Protein AF-A0A6B2V1Q0-F1 (afdb_monomer_lite)

pLDDT: mean 90.19, std 7.98, range [59.16, 97.56]

Sequence (72 aa):
LRPLLTTRYPGLPALDRRLERAAALLDGFRHGARWTPLTRLSRAQRERIDAAFGDLVERLSSVATLCAPRRT

Foldseek 3Di:
DVVLCVVVPPCVVVLVVLVVVLVVLQCVQDDPPDGNDPVNDDPVSVVVNCVSVVVNVVVVVVVVVSVDDDDD

Secondary structure (DSSP, 8-state):
-HHHHHHH-TTHHHHHHHHHHHHHHHHTTEETTEE--GGGS-HHHHHHHHHHHHHHHHHHHHHHHHHS----

Structure (mmCIF, N/CA/C/O backbone):
data_AF-A0A6B2V1Q0-F1
#
_entry.id   AF-A0A6B2V1Q0-F1
#
loop_
_atom_site.group_PDB
_atom_site.id
_atom_site.type_symbol
_atom_site.label_atom_id
_atom_site.label_alt_id
_atom_site.label_comp_id
_atom_site.label_asym_id
_atom_site.label_entity_id
_atom_site.label_seq_id
_atom_site.pdbx_PDB_ins_code
_atom_site.Cartn_x
_atom_site.Cartn_y
_atom_site.Cartn_z
_atom_site.occupancy
_atom_site.B_iso_or_equiv
_atom_site.auth_seq_id
_atom_site.auth_comp_id
_atom_site.auth_asym_id
_atom_site.auth_atom_id
_atom_site.pdbx_PDB_model_num
ATOM 1 N N . LEU A 1 1 ? 9.000 -13.478 -9.296 1.00 80.56 1 LEU A N 1
ATOM 2 C CA . LEU A 1 1 ? 8.600 -12.236 -10.006 1.00 80.56 1 LEU A CA 1
ATOM 3 C C . LEU A 1 1 ? 9.666 -11.138 -9.976 1.00 80.56 1 LEU A C 1
ATOM 5 O O . LEU A 1 1 ? 9.995 -10.623 -11.034 1.00 80.56 1 LEU A O 1
ATOM 9 N N . ARG A 1 2 ? 10.212 -10.775 -8.804 1.00 81.44 2 ARG A N 1
ATOM 10 C CA . ARG A 1 2 ? 11.117 -9.617 -8.641 1.00 81.44 2 ARG A CA 1
ATOM 11 C C . ARG A 1 2 ? 12.276 -9.533 -9.659 1.00 81.44 2 ARG A C 1
ATOM 13 O O . ARG A 1 2 ? 12.393 -8.479 -10.271 1.00 81.44 2 ARG A O 1
ATOM 20 N N . PRO A 1 3 ? 13.029 -10.618 -9.949 1.00 87.06 3 PRO A N 1
ATOM 21 C CA . PRO A 1 3 ? 14.110 -10.580 -10.947 1.00 87.06 3 PRO A CA 1
ATOM 22 C C . PRO A 1 3 ? 13.663 -10.228 -12.381 1.00 87.06 3 PRO A C 1
ATOM 24 O O . PRO A 1 3 ? 14.445 -9.713 -13.173 1.00 87.06 3 PRO A O 1
ATOM 27 N N . LEU A 1 4 ? 12.400 -10.495 -12.736 1.00 85.69 4 LEU A N 1
ATOM 28 C CA . LEU A 1 4 ? 11.844 -10.129 -14.045 1.00 85.69 4 LEU A CA 1
ATOM 29 C C . LEU A 1 4 ? 11.448 -8.651 -14.093 1.00 85.69 4 LEU A C 1
ATOM 31 O O . LEU A 1 4 ? 11.643 -7.987 -15.107 1.00 85.69 4 LEU A O 1
ATOM 35 N N . LEU A 1 5 ? 10.899 -8.120 -13.001 1.00 86.81 5 LEU A N 1
ATOM 36 C CA . LEU A 1 5 ? 10.476 -6.722 -12.943 1.00 86.81 5 LEU A CA 1
ATOM 37 C C . LEU A 1 5 ? 11.660 -5.764 -12.847 1.00 86.81 5 LEU A C 1
ATOM 39 O O . LEU A 1 5 ? 11.599 -4.688 -13.429 1.00 86.81 5 LEU A O 1
ATOM 43 N N . THR A 1 6 ? 12.748 -6.156 -12.183 1.00 88.12 6 THR A N 1
ATOM 44 C CA . THR A 1 6 ? 13.960 -5.326 -12.087 1.00 88.12 6 THR A CA 1
ATOM 45 C C . THR A 1 6 ? 14.556 -4.997 -13.453 1.00 88.12 6 THR A C 1
ATOM 47 O O . THR A 1 6 ? 15.156 -3.942 -13.608 1.00 88.12 6 THR A O 1
ATOM 50 N N . THR A 1 7 ? 14.371 -5.866 -14.451 1.00 86.06 7 THR A N 1
ATOM 51 C CA . THR A 1 7 ? 14.859 -5.632 -15.820 1.00 86.06 7 THR A CA 1
ATOM 52 C C . THR A 1 7 ? 13.836 -4.928 -16.713 1.00 86.06 7 THR A C 1
ATOM 54 O O . THR A 1 7 ? 14.222 -4.197 -17.619 1.00 86.06 7 THR A O 1
ATOM 57 N N . ARG A 1 8 ? 12.532 -5.132 -16.478 1.00 87.19 8 ARG A N 1
ATOM 58 C CA . ARG A 1 8 ? 11.454 -4.695 -17.388 1.00 87.19 8 ARG A CA 1
ATOM 59 C C . ARG A 1 8 ? 10.641 -3.501 -16.898 1.00 87.19 8 ARG A C 1
ATOM 61 O O . ARG A 1 8 ? 9.880 -2.937 -17.678 1.00 87.19 8 ARG A O 1
ATOM 68 N N . TYR A 1 9 ? 10.764 -3.130 -15.627 1.00 88.06 9 TYR A N 1
ATOM 69 C CA . TYR A 1 9 ? 9.960 -2.079 -15.013 1.00 88.06 9 TYR A CA 1
ATOM 70 C C . TYR A 1 9 ? 10.846 -1.043 -14.307 1.00 88.06 9 TYR A C 1
ATOM 72 O O . TYR A 1 9 ? 11.098 -1.155 -13.107 1.00 88.06 9 TYR A O 1
ATOM 80 N N . PRO A 1 10 ? 11.284 0.015 -15.018 1.00 88.50 10 PRO A N 1
ATOM 81 C CA . PRO A 1 10 ? 12.098 1.088 -14.436 1.00 88.50 10 PRO A CA 1
ATOM 82 C C . PRO A 1 10 ? 11.434 1.781 -13.235 1.00 88.50 10 PRO A C 1
ATOM 84 O O . PRO A 1 10 ? 12.110 2.309 -12.358 1.00 88.50 10 PRO A O 1
ATOM 87 N N . GLY A 1 11 ? 10.097 1.749 -13.167 1.00 89.44 11 GLY A N 1
ATOM 88 C CA . GLY A 1 11 ? 9.312 2.283 -12.053 1.00 89.44 11 GLY A CA 1
ATOM 89 C C . GLY A 1 11 ? 9.338 1.439 -10.771 1.00 89.44 11 GLY A C 1
ATOM 90 O O . GLY A 1 11 ? 8.775 1.876 -9.765 1.00 89.44 11 GLY A O 1
ATOM 91 N N . LEU A 1 12 ? 9.981 0.264 -10.767 1.00 91.38 12 LEU A N 1
ATOM 92 C CA . LEU A 1 12 ? 9.957 -0.677 -9.641 1.00 91.38 12 LEU A CA 1
ATOM 93 C C . LEU A 1 12 ? 10.411 -0.059 -8.304 1.00 91.38 12 LEU A C 1
ATOM 95 O O . LEU A 1 12 ? 9.677 -0.208 -7.329 1.00 91.38 12 LEU A O 1
ATOM 99 N N . PRO A 1 13 ? 11.508 0.723 -8.216 1.00 92.75 13 PRO A N 1
ATOM 100 C CA . PRO A 1 13 ? 11.912 1.333 -6.943 1.00 92.75 13 PRO A CA 1
ATOM 101 C C . PRO A 1 13 ? 10.900 2.351 -6.395 1.00 92.75 13 PRO A C 1
ATOM 103 O O . PRO A 1 13 ? 10.849 2.629 -5.197 1.00 92.75 13 PRO A O 1
ATOM 106 N N . ALA A 1 14 ? 10.107 2.978 -7.268 1.00 91.69 14 ALA A N 1
ATOM 107 C CA . ALA A 1 14 ? 9.056 3.904 -6.855 1.00 91.69 14 ALA A CA 1
ATOM 108 C C . ALA A 1 14 ? 7.773 3.172 -6.428 1.00 91.69 14 ALA A C 1
ATOM 110 O O . ALA A 1 14 ? 7.013 3.717 -5.624 1.00 91.69 14 ALA A O 1
ATOM 111 N N . LEU A 1 15 ? 7.529 1.973 -6.965 1.00 92.62 15 LEU A N 1
ATOM 112 C CA . LEU A 1 15 ? 6.465 1.070 -6.530 1.00 92.62 15 LEU A CA 1
ATOM 113 C C . LEU A 1 15 ? 6.798 0.448 -5.166 1.00 92.62 15 LEU A C 1
ATOM 115 O O . LEU A 1 15 ? 5.961 0.506 -4.270 1.00 92.62 15 LEU A O 1
ATOM 119 N N . ASP A 1 16 ? 8.028 -0.031 -4.970 1.00 93.38 16 ASP A N 1
ATOM 120 C CA . ASP A 1 16 ? 8.486 -0.602 -3.694 1.00 93.38 16 ASP A CA 1
ATOM 121 C C . ASP A 1 16 ? 8.330 0.411 -2.545 1.00 93.38 16 ASP A C 1
ATOM 123 O O . ASP A 1 16 ? 7.664 0.134 -1.550 1.00 93.38 16 ASP A O 1
ATOM 127 N N . ARG A 1 17 ? 8.786 1.657 -2.737 1.00 94.38 17 ARG A N 1
ATOM 128 C CA . ARG A 1 17 ? 8.588 2.742 -1.754 1.00 94.38 17 ARG A CA 1
ATOM 129 C C . ARG A 1 17 ? 7.121 3.087 -1.483 1.00 94.38 17 ARG A C 1
ATOM 131 O O . ARG A 1 17 ? 6.806 3.713 -0.471 1.00 94.38 17 ARG A O 1
ATOM 138 N N . ARG A 1 18 ? 6.207 2.808 -2.415 1.00 94.06 18 ARG A N 1
ATOM 139 C CA . ARG A 1 18 ? 4.763 2.999 -2.191 1.00 94.06 18 ARG A CA 1
ATOM 140 C C . ARG A 1 18 ? 4.182 1.845 -1.389 1.00 94.06 18 ARG A C 1
ATOM 142 O O . ARG A 1 18 ? 3.431 2.111 -0.459 1.00 94.06 18 ARG A O 1
ATOM 149 N N . LEU A 1 19 ? 4.580 0.611 -1.699 1.00 95.1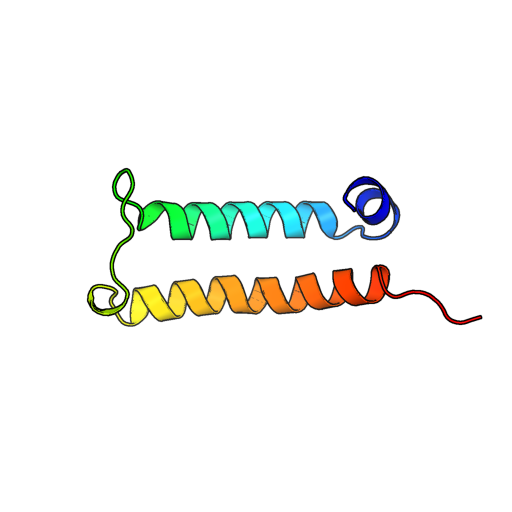9 19 LEU A N 1
ATOM 150 C CA . LEU A 1 19 ? 4.218 -0.575 -0.922 1.00 95.19 19 LEU A CA 1
ATOM 151 C C . LEU A 1 19 ? 4.669 -0.440 0.535 1.00 95.19 19 LEU A C 1
ATOM 153 O O . LEU A 1 19 ? 3.860 -0.639 1.434 1.00 95.19 19 LEU A O 1
ATOM 157 N N . GLU A 1 20 ? 5.910 -0.011 0.771 1.00 96.06 20 GLU A N 1
ATOM 158 C CA . GLU A 1 20 ? 6.439 0.234 2.121 1.00 96.06 20 GLU A CA 1
ATOM 159 C C . GLU A 1 20 ? 5.631 1.298 2.871 1.00 96.06 20 GLU A C 1
ATOM 161 O O . GLU A 1 20 ? 5.269 1.107 4.030 1.00 96.06 20 GLU A O 1
ATOM 166 N N . ARG A 1 21 ? 5.285 2.408 2.207 1.00 94.75 21 ARG A N 1
ATOM 167 C CA . ARG A 1 21 ? 4.458 3.463 2.814 1.00 94.75 21 ARG A CA 1
ATOM 168 C C . ARG A 1 21 ? 3.034 2.998 3.114 1.00 94.75 21 ARG A C 1
ATOM 170 O O . ARG A 1 21 ? 2.493 3.375 4.150 1.00 94.75 21 ARG A O 1
ATOM 177 N N . ALA A 1 22 ? 2.432 2.196 2.237 1.00 96.00 22 ALA A N 1
ATOM 178 C CA . ALA A 1 22 ? 1.109 1.619 2.462 1.00 96.00 22 ALA A CA 1
ATOM 179 C C . ALA A 1 22 ? 1.129 0.608 3.620 1.00 96.00 22 ALA A C 1
ATOM 181 O O . ALA A 1 22 ? 0.244 0.637 4.473 1.00 96.00 22 ALA A O 1
ATOM 182 N N . ALA A 1 23 ? 2.171 -0.226 3.700 1.00 95.56 23 ALA A N 1
ATOM 183 C CA . ALA A 1 23 ? 2.379 -1.146 4.814 1.00 95.56 23 ALA A CA 1
ATOM 1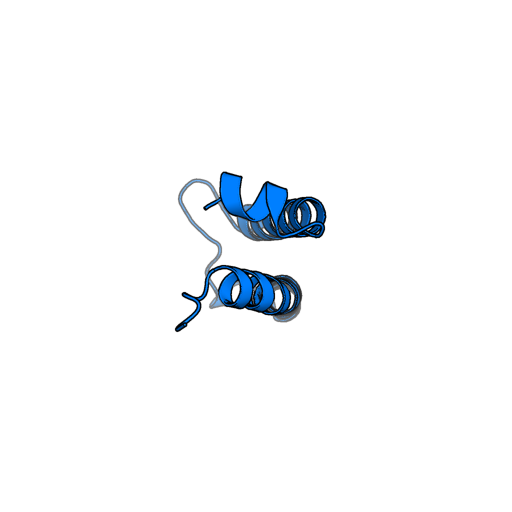84 C C . ALA A 1 23 ? 2.547 -0.388 6.138 1.00 95.56 23 ALA A C 1
ATOM 186 O O . ALA A 1 23 ? 1.822 -0.670 7.085 1.00 95.56 23 ALA A O 1
ATOM 187 N N . ALA A 1 24 ? 3.400 0.641 6.175 1.00 96.56 24 ALA A N 1
ATOM 188 C CA . ALA A 1 24 ? 3.598 1.474 7.361 1.00 96.56 24 ALA A CA 1
ATOM 189 C C . ALA A 1 24 ? 2.316 2.210 7.793 1.00 96.56 24 ALA A C 1
ATOM 191 O O . ALA A 1 24 ? 2.045 2.336 8.986 1.00 96.56 24 ALA A O 1
ATOM 192 N N . LEU A 1 25 ? 1.506 2.678 6.832 1.00 96.38 25 LEU A N 1
ATOM 193 C CA . LEU A 1 25 ? 0.194 3.263 7.119 1.00 96.38 25 LEU A CA 1
ATOM 194 C C . LEU A 1 25 ? -0.717 2.251 7.815 1.00 96.38 25 LEU A C 1
ATOM 196 O O . LEU A 1 25 ? -1.339 2.590 8.818 1.00 96.38 25 LEU A O 1
ATOM 200 N N . LEU A 1 26 ? -0.796 1.028 7.286 1.00 95.50 26 LEU A N 1
ATOM 201 C CA . LEU A 1 26 ? -1.590 -0.032 7.892 1.00 95.50 26 LEU A CA 1
ATOM 202 C C . LEU A 1 26 ? -1.044 -0.408 9.273 1.00 95.50 26 LEU A C 1
ATOM 204 O O . LEU A 1 26 ? -1.806 -0.414 10.234 1.00 95.50 26 LEU A O 1
ATOM 208 N N . ASP A 1 27 ? 0.259 -0.638 9.411 1.00 96.38 27 ASP A N 1
ATOM 209 C CA . ASP A 1 27 ? 0.891 -0.983 10.689 1.00 96.38 27 ASP A CA 1
ATOM 210 C C . ASP A 1 27 ? 0.590 0.030 11.808 1.00 96.38 27 ASP A C 1
ATOM 212 O O . ASP A 1 27 ? 0.488 -0.365 12.968 1.00 96.38 27 ASP A O 1
ATOM 216 N N . GLY A 1 28 ? 0.340 1.304 11.483 1.00 96.25 28 GLY A N 1
ATOM 217 C CA . GLY A 1 28 ? -0.125 2.312 12.447 1.00 96.25 28 GLY A CA 1
ATOM 218 C C . GLY A 1 28 ? -1.480 2.003 13.108 1.00 96.25 28 GLY A C 1
ATOM 219 O O . GLY A 1 28 ? -1.776 2.527 14.179 1.00 96.25 28 GLY A O 1
ATOM 220 N N . PHE A 1 29 ? -2.294 1.134 12.505 1.00 96.62 29 PHE A N 1
ATOM 221 C CA . PHE A 1 29 ? -3.568 0.644 13.042 1.00 96.62 29 PHE A CA 1
ATOM 222 C C . PHE A 1 29 ? -3.450 -0.726 13.722 1.00 96.62 29 PHE A C 1
ATOM 224 O O . PHE A 1 29 ? -4.467 -1.272 14.173 1.00 96.62 29 PHE A O 1
ATOM 231 N N . ARG A 1 30 ? -2.245 -1.304 13.778 1.00 96.19 30 ARG A N 1
ATOM 232 C CA . ARG A 1 30 ? -1.976 -2.586 14.428 1.00 96.19 30 ARG A CA 1
ATOM 233 C C . ARG A 1 30 ? -1.602 -2.378 15.896 1.00 96.19 30 ARG A C 1
ATOM 235 O O . ARG A 1 30 ? -0.743 -1.579 16.252 1.00 96.19 30 ARG A O 1
ATOM 242 N N . HIS A 1 31 ? -2.233 -3.161 16.759 1.00 93.94 31 HIS A N 1
ATOM 243 C CA . HIS A 1 31 ? -2.027 -3.190 18.201 1.00 93.94 31 HIS A CA 1
ATOM 244 C C . HIS A 1 31 ? -1.645 -4.616 18.614 1.00 93.94 31 HIS A C 1
ATOM 246 O O . HIS A 1 31 ? -2.500 -5.467 18.881 1.00 93.94 31 HIS A O 1
ATOM 252 N N . GLY A 1 32 ? -0.340 -4.902 18.607 1.00 92.88 32 GLY A N 1
ATOM 253 C CA . GLY A 1 32 ? 0.185 -6.251 18.818 1.00 92.88 32 GLY A CA 1
ATOM 254 C C . GLY A 1 32 ? -0.277 -7.210 17.716 1.00 92.88 32 GLY A C 1
ATOM 255 O O . GLY A 1 32 ? 0.030 -7.013 16.541 1.00 92.88 32 GLY A O 1
ATOM 256 N N . ALA A 1 33 ? -1.036 -8.241 18.092 1.00 93.06 33 ALA A N 1
ATOM 257 C CA . ALA A 1 33 ? -1.616 -9.211 17.156 1.00 93.06 33 ALA A CA 1
ATOM 258 C C . ALA A 1 33 ? -2.997 -8.799 16.607 1.00 93.06 33 ALA A C 1
ATOM 260 O O . ALA A 1 33 ? -3.607 -9.550 15.848 1.00 93.06 33 ALA A O 1
ATOM 261 N N . ARG A 1 34 ? -3.529 -7.639 17.013 1.00 94.94 34 ARG A N 1
ATOM 262 C CA . ARG A 1 34 ? -4.868 -7.175 16.625 1.00 94.94 34 ARG A CA 1
ATOM 263 C C . ARG A 1 34 ? -4.788 -5.952 15.731 1.00 94.94 34 ARG A C 1
ATOM 265 O O . ARG A 1 34 ? -3.855 -5.166 15.821 1.00 94.94 34 ARG A O 1
ATOM 272 N N . TRP A 1 35 ? -5.811 -5.772 14.914 1.00 96.69 35 TRP A N 1
ATOM 273 C CA . TRP A 1 35 ? -5.990 -4.594 14.074 1.00 96.69 35 TRP A CA 1
ATOM 274 C C . TRP A 1 35 ? -7.117 -3.726 14.616 1.00 96.69 35 TRP A C 1
ATOM 276 O O . TRP A 1 35 ? -8.047 -4.230 15.251 1.00 96.69 35 TRP A O 1
ATOM 286 N N . THR A 1 36 ? -7.048 -2.424 14.351 1.00 96.88 36 THR A N 1
ATOM 287 C CA . THR A 1 36 ? -8.167 -1.516 14.604 1.00 96.88 36 THR A CA 1
ATOM 288 C C . THR A 1 36 ? -9.375 -1.970 13.774 1.00 96.88 36 THR A C 1
ATOM 290 O O . THR A 1 36 ? -9.262 -2.070 12.552 1.00 96.88 36 THR A O 1
ATOM 293 N N . PRO A 1 37 ? -10.537 -2.256 14.392 1.00 95.81 37 PRO A N 1
ATOM 294 C CA . PRO A 1 37 ? -11.743 -2.621 13.654 1.00 95.81 37 PRO A CA 1
ATOM 295 C C . PRO A 1 37 ? -12.180 -1.508 12.699 1.00 95.81 37 PRO A C 1
ATOM 297 O O . PRO A 1 37 ? -12.121 -0.332 13.057 1.00 95.81 37 PRO A O 1
ATOM 300 N N . LEU A 1 38 ? -12.717 -1.868 11.530 1.00 93.44 38 LEU A N 1
ATOM 301 C CA . LEU A 1 38 ? -13.183 -0.893 10.533 1.00 93.44 38 LEU A CA 1
ATOM 302 C C . LEU A 1 38 ? -14.212 0.094 11.098 1.00 93.44 38 LEU A C 1
ATOM 304 O O . LEU A 1 38 ? -14.176 1.273 10.755 1.00 93.44 38 LEU A O 1
ATOM 308 N N . THR A 1 39 ? -15.089 -0.360 11.998 1.00 96.12 39 THR A N 1
ATOM 309 C CA . THR A 1 39 ? -16.098 0.477 12.672 1.00 96.12 39 THR A CA 1
ATOM 310 C C . THR A 1 39 ? -15.497 1.5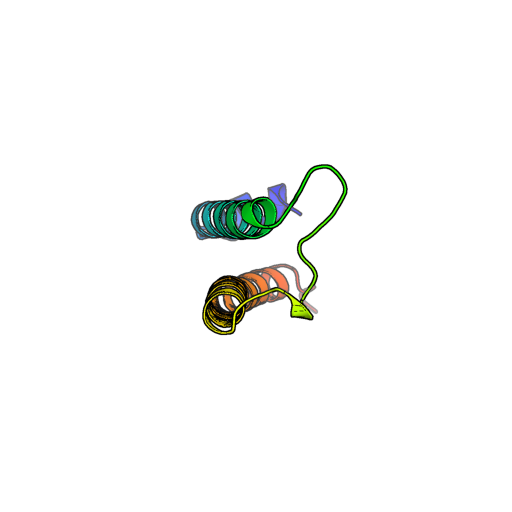19 13.613 1.00 96.12 39 THR A C 1
ATOM 312 O O . THR A 1 39 ? -16.161 2.497 13.939 1.00 96.12 39 THR A O 1
ATOM 315 N N . ARG A 1 40 ? -14.240 1.335 14.033 1.00 96.38 40 ARG A N 1
ATOM 316 C CA . ARG A 1 40 ? -13.495 2.268 14.888 1.00 96.38 40 ARG A CA 1
ATOM 317 C C . ARG A 1 40 ? -12.581 3.207 14.108 1.00 96.38 40 ARG A C 1
ATOM 319 O O . ARG A 1 40 ? -12.000 4.104 14.709 1.00 96.38 40 ARG A O 1
ATOM 326 N N . LEU A 1 41 ? -12.464 3.030 12.793 1.00 97.25 41 LEU A N 1
ATOM 327 C CA . LEU A 1 41 ? -11.787 4.002 11.946 1.00 97.25 41 LEU A CA 1
ATOM 328 C C . LEU A 1 41 ? -12.688 5.217 11.732 1.00 97.25 41 LEU A C 1
ATOM 330 O O . LEU A 1 41 ? -13.893 5.093 11.484 1.00 97.25 41 LEU A O 1
ATOM 334 N N . SER A 1 42 ? -12.097 6.403 11.787 1.00 97.44 42 SER A N 1
ATOM 335 C CA . SER A 1 42 ? -12.755 7.613 11.319 1.00 97.44 42 SER A CA 1
ATOM 336 C C . SER A 1 42 ? -12.898 7.575 9.797 1.00 97.44 42 SER A C 1
ATOM 338 O O . SER A 1 42 ? -12.198 6.845 9.089 1.00 97.44 42 SER A O 1
ATOM 340 N N . ARG A 1 43 ? -13.805 8.396 9.266 1.00 97.31 43 ARG A N 1
ATOM 341 C CA . ARG A 1 43 ? -13.952 8.559 7.817 1.00 97.31 43 ARG A CA 1
ATOM 342 C C . ARG A 1 43 ? -12.644 9.021 7.164 1.00 97.31 43 ARG A C 1
ATOM 344 O O . ARG A 1 43 ? -12.227 8.413 6.191 1.00 97.31 43 ARG A O 1
ATOM 351 N N . ALA A 1 44 ? -11.966 10.004 7.753 1.00 97.56 44 ALA A N 1
ATOM 352 C CA . ALA A 1 44 ? -10.696 10.513 7.236 1.00 97.56 44 ALA A CA 1
ATOM 353 C C . ALA A 1 44 ? -9.586 9.443 7.217 1.00 97.56 44 ALA A C 1
ATOM 355 O O . ALA A 1 44 ? -8.759 9.413 6.309 1.00 97.56 44 ALA A O 1
ATOM 356 N N . GLN A 1 45 ? -9.564 8.537 8.202 1.00 97.38 45 GLN A N 1
ATOM 357 C CA . GLN A 1 45 ? -8.630 7.406 8.202 1.00 97.38 45 GLN A CA 1
ATOM 358 C C . GLN A 1 45 ? -8.931 6.433 7.059 1.00 97.38 45 GLN A C 1
ATOM 360 O O . GLN A 1 45 ? -7.999 6.014 6.376 1.00 97.38 45 GLN A O 1
ATOM 365 N N . ARG A 1 46 ? -10.212 6.120 6.818 1.00 97.12 46 ARG A N 1
ATOM 366 C CA . ARG A 1 46 ? -10.630 5.290 5.677 1.00 97.12 46 ARG A CA 1
ATOM 367 C C . ARG A 1 46 ? -10.255 5.938 4.345 1.00 97.12 46 ARG A C 1
ATOM 369 O O . ARG A 1 46 ? -9.562 5.310 3.562 1.00 97.12 46 ARG A O 1
ATOM 376 N N . GLU A 1 47 ? -10.575 7.216 4.154 1.00 97.31 47 GLU A N 1
ATOM 377 C CA . GLU A 1 47 ? -10.235 7.963 2.932 1.00 97.31 47 GLU A CA 1
ATOM 378 C C . GLU A 1 47 ? -8.722 7.988 2.667 1.00 97.31 47 GLU A C 1
ATOM 380 O O . GLU A 1 47 ? -8.280 7.839 1.530 1.00 97.31 47 GLU A O 1
ATOM 385 N N . ARG A 1 48 ? -7.903 8.120 3.717 1.00 95.44 48 ARG A N 1
ATOM 386 C CA . ARG A 1 48 ? -6.441 8.060 3.591 1.00 95.44 48 ARG A CA 1
ATOM 387 C C . ARG A 1 48 ? -5.946 6.676 3.168 1.00 95.44 48 ARG A C 1
ATOM 389 O O . ARG A 1 48 ? -5.008 6.597 2.375 1.00 95.44 48 ARG A O 1
ATOM 396 N N . ILE A 1 49 ? -6.532 5.611 3.716 1.00 96.06 49 ILE A N 1
ATOM 397 C CA . ILE A 1 49 ? -6.231 4.230 3.316 1.00 96.06 49 ILE A CA 1
ATOM 398 C C . ILE A 1 49 ? -6.634 4.044 1.849 1.00 96.06 49 ILE A C 1
ATOM 400 O O . ILE A 1 49 ? -5.786 3.685 1.035 1.00 96.06 49 ILE A O 1
ATOM 404 N N . ASP A 1 50 ? -7.868 4.385 1.489 1.00 95.31 50 ASP A N 1
ATOM 405 C CA . ASP A 1 50 ? -8.395 4.230 0.131 1.00 95.31 50 ASP A CA 1
ATOM 406 C C . ASP A 1 50 ? -7.554 4.992 -0.900 1.00 95.31 50 ASP A C 1
ATOM 408 O O . ASP A 1 50 ? -7.195 4.438 -1.936 1.00 95.31 50 ASP A O 1
ATOM 412 N N . ALA A 1 51 ? -7.143 6.226 -0.594 1.00 93.31 51 ALA A N 1
ATOM 413 C CA . ALA A 1 51 ? -6.266 7.006 -1.465 1.00 93.31 51 ALA A CA 1
ATOM 414 C C . ALA A 1 51 ? -4.894 6.339 -1.673 1.00 93.31 51 ALA A C 1
ATOM 416 O O . ALA A 1 51 ? -4.380 6.307 -2.794 1.00 93.31 51 ALA A O 1
ATOM 417 N N . ALA A 1 52 ? -4.297 5.787 -0.609 1.00 93.81 52 ALA A N 1
ATOM 418 C CA . ALA A 1 52 ? -3.008 5.105 -0.694 1.00 93.81 52 ALA A CA 1
ATOM 419 C C . ALA A 1 52 ? -3.091 3.816 -1.528 1.00 93.81 52 ALA A C 1
ATOM 421 O O . ALA A 1 52 ? -2.195 3.542 -2.329 1.00 93.81 52 ALA A O 1
ATOM 422 N N . PHE A 1 53 ? -4.165 3.039 -1.363 1.00 93.44 53 PHE A N 1
ATOM 423 C CA . PHE A 1 53 ? -4.363 1.795 -2.107 1.00 93.44 53 PHE A CA 1
ATOM 424 C C . PHE A 1 53 ? -4.856 2.027 -3.540 1.00 93.44 53 PHE A C 1
ATOM 426 O O . PHE A 1 53 ? -4.462 1.272 -4.425 1.00 93.44 53 PHE A O 1
ATOM 433 N N . GLY A 1 54 ? -5.609 3.098 -3.805 1.00 91.56 54 GLY A N 1
ATOM 434 C CA . GLY A 1 54 ? -6.018 3.499 -5.153 1.00 91.56 54 GLY A CA 1
ATOM 435 C C . GLY A 1 54 ? -4.825 3.767 -6.079 1.00 91.56 54 GLY A C 1
ATOM 436 O O . GLY A 1 54 ? -4.691 3.103 -7.104 1.00 91.56 54 GLY A O 1
ATOM 437 N N . ASP A 1 55 ? -3.891 4.652 -5.689 1.00 86.38 55 ASP A N 1
ATOM 438 C CA . ASP A 1 55 ? -2.661 4.911 -6.480 1.00 86.38 55 ASP A CA 1
ATOM 439 C C . ASP A 1 55 ? -1.798 3.647 -6.634 1.00 86.38 55 ASP A C 1
ATOM 441 O O . ASP A 1 55 ? -1.117 3.465 -7.647 1.00 86.38 55 ASP A O 1
ATOM 445 N N . LEU A 1 56 ? -1.810 2.759 -5.636 1.00 92.44 56 LEU A N 1
ATOM 446 C CA . LEU A 1 56 ? -1.031 1.528 -5.677 1.00 92.44 56 LEU A CA 1
ATOM 447 C C . LEU A 1 56 ? -1.602 0.512 -6.678 1.00 92.44 56 LEU A C 1
ATOM 449 O O . LEU A 1 56 ? -0.835 -0.063 -7.454 1.00 92.44 56 LEU A O 1
ATOM 453 N N . VAL A 1 57 ? -2.922 0.303 -6.684 1.00 90.81 57 VAL A N 1
ATOM 454 C CA . VAL A 1 57 ? -3.596 -0.639 -7.594 1.00 90.81 57 VAL A CA 1
ATOM 455 C C . VAL A 1 57 ? -3.386 -0.235 -9.051 1.00 90.81 57 VAL A C 1
ATOM 457 O O . VAL A 1 57 ? -3.009 -1.083 -9.863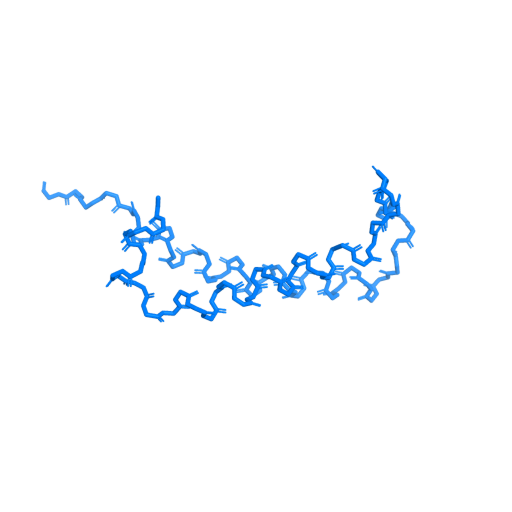 1.00 90.81 57 VAL A O 1
ATOM 460 N N . GLU A 1 58 ? -3.506 1.055 -9.370 1.00 86.56 58 GLU A N 1
ATOM 461 C CA . GLU A 1 58 ? -3.256 1.568 -1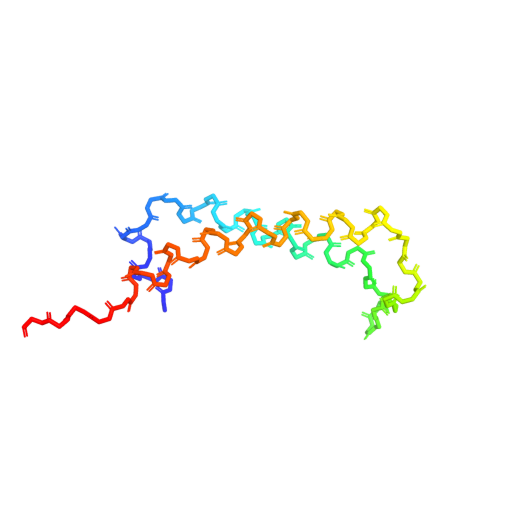0.724 1.00 86.56 58 GLU A CA 1
ATOM 462 C C . GLU A 1 58 ? -1.850 1.207 -11.225 1.00 86.56 58 GLU A C 1
ATOM 464 O O . GLU A 1 58 ? -1.659 0.770 -12.362 1.00 86.56 58 GLU A O 1
ATOM 469 N N . ARG A 1 59 ? -0.840 1.292 -10.355 1.00 83.50 59 ARG A N 1
ATOM 470 C CA . ARG A 1 59 ? 0.550 0.955 -10.708 1.00 83.50 59 ARG A CA 1
ATOM 471 C C . ARG A 1 59 ? 0.787 -0.547 -10.801 1.00 83.50 59 ARG A C 1
ATOM 473 O O . ARG A 1 59 ? 1.555 -0.992 -11.655 1.00 83.50 59 ARG A O 1
ATOM 480 N N . LEU A 1 60 ? 0.130 -1.331 -9.949 1.00 89.31 60 LEU A N 1
ATOM 481 C CA . LEU A 1 60 ? 0.188 -2.791 -10.007 1.00 89.31 60 LEU A CA 1
ATOM 482 C C . LEU A 1 60 ? -0.495 -3.342 -11.267 1.00 89.31 60 LEU A C 1
ATOM 484 O O . LEU A 1 60 ? -0.057 -4.374 -11.778 1.00 89.31 60 LEU A O 1
ATOM 488 N N . SER A 1 61 ? -1.475 -2.632 -11.835 1.00 85.06 61 SER A N 1
ATOM 489 C CA . SER A 1 61 ? -2.064 -3.002 -13.131 1.00 85.06 61 SER A CA 1
ATOM 490 C C . SER A 1 61 ? -1.009 -3.043 -14.249 1.00 85.06 61 SER A C 1
ATOM 492 O O . SER A 1 61 ? -0.955 -3.992 -15.031 1.00 85.06 61 SER A O 1
ATOM 494 N N . SER A 1 62 ? -0.078 -2.080 -14.263 1.00 80.62 62 SER A N 1
ATOM 495 C CA . SER A 1 62 ? 1.019 -2.035 -15.239 1.00 80.62 62 SER A CA 1
ATOM 496 C C . SER A 1 62 ? 1.956 -3.236 -15.091 1.00 80.62 62 SER A C 1
ATOM 498 O O . SER A 1 62 ? 2.423 -3.797 -16.082 1.00 80.62 62 SER A O 1
ATOM 500 N N . VAL A 1 63 ? 2.206 -3.668 -13.851 1.00 83.50 63 VAL A N 1
ATOM 501 C CA . VAL A 1 63 ? 2.989 -4.875 -13.559 1.00 83.50 63 VAL A CA 1
ATOM 502 C C . VAL A 1 63 ? 2.280 -6.128 -14.078 1.00 83.50 63 VAL A C 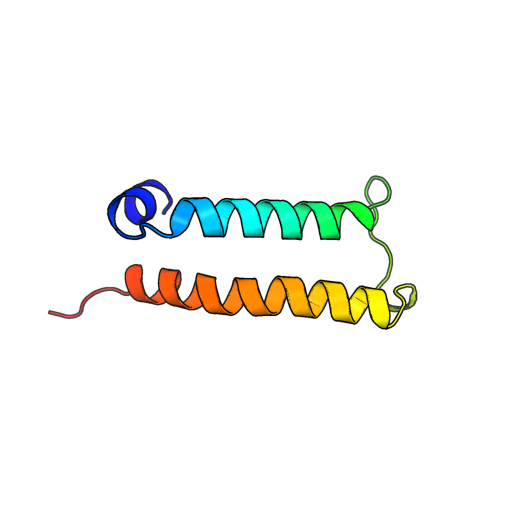1
ATOM 504 O O . VAL A 1 63 ? 2.937 -6.984 -14.674 1.00 83.50 63 VAL A O 1
ATOM 507 N N . ALA A 1 64 ? 0.959 -6.227 -13.905 1.00 83.00 64 ALA A N 1
ATOM 508 C CA . ALA A 1 64 ? 0.174 -7.348 -14.418 1.00 83.00 64 ALA A CA 1
ATOM 509 C C . ALA A 1 64 ? 0.276 -7.456 -15.950 1.00 83.00 64 ALA A C 1
ATOM 511 O O . ALA A 1 64 ? 0.544 -8.541 -16.465 1.00 83.00 64 ALA A O 1
ATOM 512 N N . THR A 1 65 ? 0.189 -6.331 -16.666 1.00 84.81 65 THR A N 1
ATOM 513 C CA . THR A 1 65 ? 0.376 -6.280 -18.127 1.00 84.81 65 THR A CA 1
ATOM 514 C C . THR A 1 65 ? 1.767 -6.754 -18.557 1.00 84.81 65 THR A C 1
ATOM 516 O O . THR A 1 65 ? 1.890 -7.516 -19.513 1.00 84.81 65 THR A O 1
ATOM 519 N N . LEU A 1 66 ? 2.826 -6.377 -17.831 1.00 82.44 66 LEU A N 1
ATOM 520 C CA . LEU A 1 66 ? 4.197 -6.835 -18.116 1.00 82.44 66 LEU A CA 1
ATOM 521 C C . LEU A 1 66 ? 4.407 -8.335 -17.867 1.00 82.44 66 LEU A C 1
ATOM 523 O O . LEU A 1 66 ? 5.320 -8.935 -18.445 1.00 82.44 66 LEU A O 1
ATOM 527 N N . CYS A 1 67 ? 3.594 -8.927 -16.992 1.00 81.81 67 CYS A N 1
ATOM 528 C CA . CYS A 1 67 ? 3.641 -10.349 -16.661 1.00 81.81 67 CYS A CA 1
ATOM 529 C C . CYS A 1 67 ? 2.695 -11.197 -17.522 1.00 81.81 67 CYS A C 1
ATOM 531 O O . CYS A 1 67 ? 2.739 -12.423 -17.422 1.00 81.81 67 CYS A O 1
ATOM 533 N N . ALA A 1 68 ? 1.855 -10.578 -18.357 1.00 80.81 68 ALA A N 1
ATOM 534 C CA . ALA A 1 68 ? 0.940 -11.305 -19.222 1.00 80.81 68 ALA A CA 1
ATOM 535 C C . ALA A 1 68 ? 1.726 -12.154 -20.245 1.00 80.81 68 ALA A C 1
ATOM 537 O O . ALA A 1 68 ? 2.664 -11.649 -20.877 1.00 80.81 68 ALA A O 1
ATOM 538 N N . PRO A 1 69 ? 1.366 -13.437 -20.443 1.00 73.12 69 PRO A N 1
ATOM 539 C CA . PRO A 1 69 ? 1.963 -14.259 -21.486 1.00 73.12 69 PRO A CA 1
ATOM 540 C C . PRO A 1 69 ? 1.716 -13.620 -22.852 1.00 73.12 69 PRO A C 1
ATOM 542 O O . PRO A 1 69 ? 0.574 -13.328 -23.214 1.00 73.12 69 PRO A O 1
ATOM 545 N N . ARG A 1 70 ? 2.777 -13.418 -23.632 1.00 69.38 70 ARG A N 1
ATOM 546 C CA . ARG A 1 70 ? 2.641 -12.962 -25.015 1.00 69.38 70 ARG A CA 1
ATOM 547 C C . ARG A 1 70 ? 2.184 -14.168 -25.838 1.00 69.38 70 ARG A C 1
ATOM 549 O O . ARG A 1 70 ? 2.960 -15.102 -26.004 1.00 69.38 70 ARG A O 1
ATOM 556 N N . ARG A 1 71 ? 0.928 -14.186 -26.298 1.00 60.06 71 ARG A N 1
ATOM 557 C CA . ARG A 1 71 ? 0.510 -15.147 -27.330 1.00 60.06 71 ARG A CA 1
ATOM 558 C C . ARG A 1 71 ? 1.161 -14.700 -28.636 1.00 60.06 71 ARG A C 1
ATOM 560 O O . ARG A 1 71 ? 0.863 -13.607 -29.112 1.00 60.06 71 ARG A O 1
ATOM 567 N N . THR A 1 72 ? 2.105 -15.498 -29.114 1.00 59.16 72 THR A N 1
ATOM 568 C CA . THR A 1 72 ? 2.755 -15.376 -30.424 1.00 59.16 72 THR A CA 1
ATOM 569 C C . THR A 1 72 ? 2.188 -16.420 -31.355 1.00 59.16 72 THR A C 1
ATOM 571 O O . THR A 1 72 ? 2.034 -17.562 -30.865 1.00 59.16 72 THR A O 1
#

Radius of gyration: 15.72 Å; chains: 1; bounding box: 31×26×49 Å